Protein AF-A0A1R3UXL2-F1 (afdb_monomer_lite)

Radius of gyration: 18.78 Å; chains: 1; bounding box: 50×32×45 Å

Secondary structure (DSSP, 8-state):
-HHHHHHH-TTSHHHHHHHHHHHHHHHHS---HHHHHHHHHHHHHHHHHHHHHHHHHHIIIIIIS---HHHHHHHHTT-TT-THHHHHHHHT-STTHHHHHTTHHHHHHHHHHHHHHHHHHTS-HHHHHHHHHHHHHHHHHHT--

Foldseek 3Di:
DVVCCVPPNCPDVVNVVVVVVVVVVVVVDPDDVVVVVVVLVVLVVLLVLLVVLVVVLCCQQCVFLVHPPVLVCVLCPPQVLPCVSLVCLLPVPDSSNVSSVVCSVVNNVSSVSQVVSCVVVVHHSVVSVVVNVVVVVVVVVVPDD

pLDDT: mean 86.13, std 9.73, range [42.5, 95.31]

Sequence (145 aa):
MEAAINQYGRYDDRTKASIEELSETFKQFRLVPKQFDRLVNEMRQTMDKVRTQERLVMRLCVDQAKMPKKTFVQLFAGNESSDAWIDEALSSGKPYAERVARYEEDLRRCVQKLKIIEEETGLSVERIKDISRRMSIGEAKSHRP

Structure (mmCIF, N/CA/C/O backbone):
data_AF-A0A1R3UXL2-F1
#
_entry.id   AF-A0A1R3UXL2-F1
#
loop_
_atom_site.group_PDB
_atom_site.id
_atom_site.type_symbol
_atom_site.label_atom_id
_atom_site.label_alt_id
_atom_site.label_comp_id
_atom_site.label_asym_id
_atom_site.label_entity_id
_atom_site.label_seq_id
_atom_site.pdbx_PDB_ins_code
_atom_site.Cartn_x
_atom_site.Cartn_y
_atom_site.Cartn_z
_atom_site.occupancy
_atom_site.B_iso_or_equiv
_atom_site.auth_seq_id
_atom_site.auth_comp_id
_atom_site.auth_asym_id
_atom_site.auth_atom_id
_atom_site.pdbx_PDB_model_num
ATOM 1 N N . MET A 1 1 ? 6.184 -13.669 -22.053 1.00 57.12 1 MET A N 1
ATOM 2 C CA . MET A 1 1 ? 5.890 -13.191 -20.682 1.00 57.12 1 MET A CA 1
ATOM 3 C C . MET A 1 1 ? 4.390 -13.178 -20.398 1.00 57.12 1 MET A C 1
ATOM 5 O O . MET A 1 1 ? 3.964 -13.913 -19.522 1.00 57.12 1 MET A O 1
ATOM 9 N N . GLU A 1 2 ? 3.584 -12.419 -21.145 1.00 61.69 2 GLU A N 1
ATOM 10 C CA . GLU A 1 2 ? 2.136 -12.270 -20.894 1.00 61.69 2 GLU A CA 1
ATOM 11 C C . GLU A 1 2 ? 1.352 -13.593 -21.010 1.00 61.69 2 GLU A C 1
ATOM 13 O O . GLU A 1 2 ? 0.588 -13.945 -20.116 1.00 61.69 2 GLU A O 1
ATOM 18 N N . ALA A 1 3 ? 1.651 -14.407 -22.030 1.00 68.19 3 ALA A N 1
ATOM 19 C CA . ALA A 1 3 ? 1.069 -15.743 -22.185 1.00 68.19 3 ALA A CA 1
ATOM 20 C C . ALA A 1 3 ? 1.404 -16.692 -21.014 1.00 68.19 3 ALA A C 1
ATOM 22 O O . ALA A 1 3 ? 0.540 -17.431 -20.560 1.00 68.19 3 ALA A O 1
ATOM 23 N N . ALA A 1 4 ? 2.629 -16.636 -20.477 1.00 64.69 4 ALA A N 1
ATOM 24 C CA . ALA A 1 4 ? 3.041 -17.467 -19.341 1.00 64.69 4 ALA A CA 1
ATOM 25 C C . ALA A 1 4 ? 2.380 -17.018 -18.026 1.00 64.69 4 ALA A C 1
ATOM 27 O O . ALA A 1 4 ? 1.958 -17.857 -17.235 1.00 64.69 4 ALA A O 1
ATOM 28 N N . ILE A 1 5 ? 2.215 -15.703 -17.825 1.00 72.06 5 ILE A N 1
ATOM 29 C CA . ILE A 1 5 ? 1.492 -15.142 -16.674 1.00 72.06 5 ILE A CA 1
ATOM 30 C C . ILE A 1 5 ? 0.024 -15.580 -16.695 1.00 72.06 5 ILE A C 1
ATOM 32 O O . ILE A 1 5 ? -0.485 -16.013 -15.664 1.00 72.06 5 ILE A O 1
ATOM 36 N N . ASN A 1 6 ? -0.626 -15.526 -17.859 1.00 70.62 6 ASN A N 1
ATOM 37 C CA . ASN A 1 6 ? -2.027 -15.923 -18.003 1.00 70.62 6 ASN A CA 1
ATOM 38 C C . ASN A 1 6 ? -2.233 -17.443 -17.886 1.00 70.62 6 ASN A C 1
ATOM 40 O O . ASN A 1 6 ? -3.298 -17.877 -17.460 1.00 70.62 6 ASN A O 1
ATOM 44 N N . GLN A 1 7 ? -1.235 -18.252 -18.257 1.00 67.94 7 GLN A N 1
ATOM 45 C CA . GLN A 1 7 ? -1.368 -19.711 -18.323 1.00 67.94 7 GLN A CA 1
ATOM 46 C C . GLN A 1 7 ? -0.914 -20.437 -17.048 1.00 67.94 7 GLN A C 1
ATOM 48 O O . GLN A 1 7 ? -1.499 -21.456 -16.691 1.00 67.94 7 GLN A O 1
ATOM 53 N N . TYR A 1 8 ? 0.111 -19.931 -16.356 1.00 66.94 8 TYR A N 1
ATOM 54 C CA . TYR A 1 8 ? 0.712 -20.599 -15.191 1.00 66.94 8 TYR A CA 1
ATOM 55 C C . TYR A 1 8 ? 0.671 -19.747 -13.918 1.00 66.94 8 TYR A C 1
ATOM 57 O O . TYR A 1 8 ? 1.014 -20.219 -12.839 1.00 66.94 8 TYR A O 1
ATOM 65 N N . GLY A 1 9 ? 0.237 -18.491 -14.022 1.00 66.19 9 GLY A N 1
ATOM 66 C CA . GLY A 1 9 ? 0.350 -17.519 -12.945 1.00 66.19 9 GLY A CA 1
ATOM 67 C C . GLY A 1 9 ? 1.748 -16.901 -12.875 1.00 66.19 9 GLY A C 1
ATOM 68 O O . GLY A 1 9 ? 2.756 -17.462 -13.314 1.00 66.19 9 GLY A O 1
ATOM 69 N N . ARG A 1 10 ? 1.824 -15.695 -12.305 1.00 68.69 10 ARG A N 1
ATOM 70 C CA . ARG A 1 10 ? 3.060 -14.891 -12.260 1.00 68.69 10 ARG A CA 1
ATOM 71 C C . ARG A 1 10 ? 4.173 -15.504 -11.399 1.00 68.69 10 ARG A C 1
ATOM 73 O O . ARG A 1 10 ? 5.334 -15.135 -11.558 1.00 68.69 10 ARG A O 1
ATOM 80 N N . TYR A 1 11 ? 3.818 -16.421 -10.499 1.00 66.50 11 TYR A N 1
ATOM 81 C CA . TYR A 1 11 ? 4.708 -16.977 -9.475 1.00 66.50 11 TYR A CA 1
ATOM 82 C C . TYR A 1 11 ? 5.165 -18.419 -9.746 1.00 66.50 11 TYR A C 1
ATOM 84 O O . TYR A 1 11 ? 5.962 -18.943 -8.968 1.00 66.50 11 TYR A O 1
ATOM 92 N N . ASP A 1 12 ? 4.709 -19.036 -10.840 1.00 81.75 12 ASP A N 1
ATOM 93 C CA . ASP A 1 12 ? 5.192 -20.342 -11.300 1.00 81.75 12 ASP A CA 1
ATOM 94 C C . ASP A 1 12 ? 6.639 -20.234 -11.805 1.00 81.75 12 ASP A C 1
ATOM 96 O O . ASP A 1 12 ? 7.044 -19.220 -12.387 1.00 81.75 12 ASP A O 1
ATOM 100 N N . ASP A 1 13 ? 7.436 -21.275 -11.575 1.00 77.69 13 ASP A N 1
ATOM 101 C CA . ASP A 1 13 ? 8.859 -21.284 -11.918 1.00 77.69 13 ASP A CA 1
ATOM 102 C C . ASP A 1 13 ? 9.102 -21.119 -13.427 1.00 77.69 13 ASP A C 1
ATOM 104 O O . ASP A 1 13 ? 10.090 -20.501 -13.829 1.00 77.69 13 ASP A O 1
ATOM 108 N N . ARG A 1 14 ? 8.155 -21.544 -14.275 1.00 77.12 14 ARG A N 1
ATOM 109 C CA . ARG A 1 14 ? 8.199 -21.322 -15.733 1.00 77.12 14 ARG A CA 1
ATOM 110 C C . ARG A 1 14 ? 8.050 -19.845 -16.094 1.00 77.12 14 ARG A C 1
ATOM 112 O O . ARG A 1 14 ? 8.725 -19.343 -16.998 1.00 77.12 14 ARG A O 1
ATOM 119 N N . THR A 1 15 ? 7.200 -19.124 -15.364 1.00 78.00 15 THR A N 1
ATOM 120 C CA . THR A 1 15 ? 7.028 -17.679 -15.540 1.00 78.00 15 THR A CA 1
ATOM 121 C C . THR A 1 15 ? 8.243 -16.920 -15.013 1.00 78.00 15 THR A C 1
ATOM 123 O O . THR A 1 15 ? 8.683 -15.969 -15.659 1.00 78.00 15 THR A O 1
ATOM 126 N N . LYS A 1 16 ? 8.850 -17.364 -13.902 1.00 78.31 16 LYS A N 1
ATOM 127 C CA . LYS A 1 16 ? 10.103 -16.782 -13.388 1.00 78.31 16 LYS A CA 1
ATOM 128 C C . LYS A 1 16 ? 11.252 -16.925 -14.381 1.00 78.31 16 LYS A C 1
ATOM 130 O O . LYS A 1 16 ? 11.904 -15.925 -14.658 1.00 78.31 16 LYS A O 1
ATOM 135 N N . ALA A 1 17 ? 11.443 -18.110 -14.965 1.00 79.75 17 ALA A N 1
ATOM 136 C CA . ALA A 1 17 ? 12.474 -18.336 -15.979 1.00 79.75 17 ALA A CA 1
ATOM 137 C C . ALA A 1 17 ? 12.302 -17.393 -17.184 1.00 79.75 17 ALA A C 1
ATOM 139 O O . ALA A 1 17 ? 13.256 -16.756 -17.619 1.00 79.75 17 ALA A O 1
ATOM 140 N N . SER A 1 18 ? 11.059 -17.211 -17.647 1.00 77.31 18 SER A N 1
ATOM 141 C CA . SER A 1 18 ? 10.745 -16.269 -18.732 1.00 77.31 18 SER A CA 1
ATOM 142 C C . SER A 1 18 ? 11.019 -14.803 -18.354 1.00 77.31 18 SER A C 1
ATOM 144 O O . SER A 1 18 ? 11.420 -14.001 -19.195 1.00 77.31 18 SER A O 1
ATOM 146 N N . ILE A 1 19 ? 10.768 -14.420 -17.096 1.00 80.75 19 ILE A N 1
ATOM 147 C CA . ILE A 1 19 ? 11.066 -13.073 -16.580 1.00 80.75 19 ILE A CA 1
ATOM 148 C C . ILE A 1 19 ? 12.579 -12.856 -16.481 1.00 80.75 19 ILE A C 1
ATOM 150 O O . ILE A 1 19 ? 13.061 -11.757 -16.758 1.00 80.75 19 ILE A O 1
ATOM 154 N N . GLU A 1 20 ? 13.328 -13.880 -16.083 1.00 82.31 20 GLU A N 1
ATOM 155 C CA . GLU A 1 20 ? 14.782 -13.823 -15.962 1.00 82.31 20 GLU A CA 1
ATOM 156 C C . GLU A 1 20 ? 15.450 -13.701 -17.334 1.00 82.31 20 GLU A C 1
ATOM 158 O O . GLU A 1 20 ? 16.267 -12.806 -17.527 1.00 82.31 20 GLU A O 1
ATOM 163 N N . GLU A 1 21 ? 15.010 -14.479 -18.324 1.00 85.19 21 GLU A N 1
ATOM 164 C CA . GLU A 1 21 ? 15.473 -14.365 -19.713 1.00 85.19 21 GLU A CA 1
ATOM 165 C C . GLU A 1 21 ? 15.213 -12.966 -20.301 1.00 85.19 21 GLU A C 1
ATOM 167 O O . GLU A 1 21 ? 16.099 -12.346 -20.904 1.00 85.19 21 GLU A O 1
ATOM 172 N N . LEU A 1 22 ? 14.016 -12.417 -20.062 1.00 83.75 22 LEU A N 1
ATOM 173 C CA . LEU A 1 22 ? 13.696 -11.044 -20.447 1.00 83.75 22 LEU A CA 1
ATOM 174 C C . LEU A 1 22 ? 14.606 -10.037 -19.734 1.00 83.75 22 LEU A C 1
ATOM 176 O O . LEU A 1 22 ? 15.065 -9.079 -20.352 1.00 83.75 22 LEU A O 1
ATOM 180 N N . SER A 1 23 ? 14.877 -10.249 -18.445 1.00 83.31 23 SER A N 1
ATOM 181 C CA . SER A 1 23 ? 15.741 -9.374 -17.649 1.00 83.31 23 SER A CA 1
ATOM 182 C C . SER A 1 23 ? 17.186 -9.397 -18.149 1.00 83.31 23 SER A C 1
ATOM 184 O O . SER A 1 23 ? 17.813 -8.342 -18.220 1.00 83.31 23 SER A O 1
ATOM 186 N N . GLU A 1 24 ? 17.716 -10.561 -18.527 1.00 83.69 24 GLU A N 1
ATOM 187 C CA . GLU A 1 24 ? 19.055 -10.690 -19.115 1.00 83.69 24 GLU A CA 1
ATOM 188 C C . GLU A 1 24 ? 19.147 -9.983 -20.465 1.00 83.69 24 GLU A C 1
ATOM 190 O O . GLU A 1 24 ? 20.076 -9.211 -20.698 1.00 83.69 24 GLU A O 1
ATOM 195 N N . THR A 1 25 ? 18.137 -10.150 -21.317 1.00 83.50 25 THR A N 1
ATOM 196 C CA . THR A 1 25 ? 18.058 -9.420 -22.589 1.00 83.50 25 THR A CA 1
ATOM 197 C C . THR A 1 25 ? 17.964 -7.910 -22.347 1.00 83.50 25 THR A C 1
ATOM 199 O O . THR A 1 25 ? 18.649 -7.125 -23.000 1.00 83.50 25 THR A O 1
ATOM 202 N N . PHE A 1 26 ? 17.175 -7.482 -21.355 1.00 81.50 26 PHE A N 1
ATOM 203 C CA . PHE A 1 26 ? 17.014 -6.069 -21.014 1.00 81.50 26 PHE A CA 1
ATOM 204 C C . PHE A 1 26 ? 18.333 -5.415 -20.563 1.00 81.50 26 PHE A C 1
ATOM 206 O O . PHE A 1 26 ? 18.630 -4.284 -20.945 1.00 81.50 26 PHE A O 1
ATOM 213 N N . LYS A 1 27 ? 19.166 -6.136 -19.800 1.00 81.56 27 LYS A N 1
ATOM 214 C CA . LYS A 1 27 ? 20.484 -5.655 -19.340 1.00 81.56 27 LYS A CA 1
ATOM 215 C C . LYS A 1 27 ? 21.478 -5.414 -20.480 1.00 81.56 27 LYS A C 1
ATOM 217 O O . LYS A 1 27 ? 22.410 -4.632 -20.303 1.00 81.56 27 LYS A O 1
ATOM 222 N N . GLN A 1 28 ? 21.304 -6.066 -21.631 1.00 83.06 28 GLN A N 1
ATOM 223 C CA . GLN A 1 28 ? 22.181 -5.874 -22.793 1.00 83.06 28 GLN A CA 1
ATOM 224 C C . GLN A 1 28 ? 21.953 -4.515 -23.471 1.00 83.06 28 GLN A C 1
ATOM 226 O O . GLN A 1 28 ? 22.849 -4.004 -24.149 1.00 83.06 28 GLN A O 1
ATOM 231 N N . PHE A 1 29 ? 20.790 -3.886 -23.267 1.00 81.44 29 PHE A N 1
ATOM 232 C CA . PHE A 1 29 ? 20.532 -2.551 -23.790 1.00 81.44 29 PHE A CA 1
ATOM 233 C C . PHE A 1 29 ? 21.315 -1.499 -23.000 1.00 81.44 29 PHE A C 1
ATOM 235 O O . PHE A 1 29 ? 21.068 -1.245 -21.821 1.00 81.44 29 PHE A O 1
ATOM 242 N N . ARG A 1 30 ? 22.228 -0.804 -23.685 1.00 79.38 30 ARG A N 1
ATOM 243 C CA . ARG A 1 30 ? 22.875 0.402 -23.151 1.00 79.38 30 ARG A CA 1
ATOM 244 C C . ARG A 1 30 ? 21.907 1.579 -23.243 1.00 79.38 30 ARG A C 1
ATOM 246 O O . ARG A 1 30 ? 21.901 2.321 -24.222 1.00 79.38 30 ARG A O 1
ATOM 253 N N . LEU A 1 31 ? 21.073 1.724 -22.219 1.00 77.88 31 LEU A N 1
ATOM 254 C CA . LEU A 1 31 ? 20.147 2.846 -22.090 1.00 77.88 31 LEU A CA 1
ATOM 255 C C . LEU A 1 31 ? 20.912 4.170 -21.963 1.00 77.88 31 LEU A C 1
ATOM 257 O O . LEU A 1 31 ? 21.941 4.260 -21.292 1.00 77.88 31 LEU A O 1
ATOM 261 N N . VAL A 1 32 ? 20.384 5.219 -22.595 1.00 86.31 32 VAL A N 1
ATOM 262 C CA . VAL A 1 32 ? 20.886 6.585 -22.407 1.00 86.31 32 VAL A CA 1
ATOM 263 C C . VAL A 1 32 ? 20.644 6.985 -20.946 1.00 86.31 32 VAL A C 1
ATOM 265 O O . VAL A 1 32 ? 19.514 6.815 -20.483 1.00 86.31 32 VAL A O 1
ATOM 268 N N . PRO A 1 33 ? 21.627 7.572 -20.233 1.00 83.00 33 PRO A N 1
ATOM 269 C CA . PRO A 1 33 ? 21.497 7.895 -18.808 1.00 83.00 33 PRO A CA 1
ATOM 270 C C . PRO A 1 33 ? 20.196 8.629 -18.449 1.00 83.00 33 PRO A C 1
ATOM 272 O O . PRO A 1 33 ? 19.479 8.211 -17.551 1.00 83.00 33 PRO A O 1
ATOM 275 N N . LYS A 1 34 ? 19.791 9.623 -19.252 1.00 85.69 34 LYS A N 1
ATOM 276 C CA . LYS A 1 34 ? 18.535 10.369 -19.041 1.00 85.69 34 LYS A CA 1
ATOM 277 C C . LYS A 1 34 ? 17.267 9.504 -19.090 1.00 85.69 34 LYS A C 1
ATOM 279 O O . LYS A 1 34 ? 16.298 9.810 -18.404 1.00 85.69 34 LYS A O 1
ATOM 284 N N . GLN A 1 35 ? 17.244 8.463 -19.925 1.00 84.50 35 GLN A N 1
ATOM 285 C CA . GLN A 1 35 ? 16.107 7.536 -20.003 1.00 84.50 35 GLN A CA 1
ATOM 286 C C . GLN A 1 35 ? 16.090 6.603 -18.791 1.00 84.50 35 GLN A C 1
ATOM 288 O O . GLN A 1 35 ? 15.030 6.336 -18.235 1.00 84.50 35 GLN A O 1
ATOM 293 N N . PHE A 1 36 ? 17.267 6.163 -18.342 1.00 82.12 36 PHE A N 1
ATOM 294 C CA . PHE A 1 36 ? 17.400 5.374 -17.121 1.00 82.12 36 PHE A CA 1
ATOM 295 C C . PHE A 1 36 ? 16.931 6.160 -15.887 1.00 82.12 36 PHE A C 1
ATOM 297 O O . PHE A 1 36 ? 16.098 5.668 -15.128 1.00 82.12 36 PHE A O 1
ATOM 304 N N . ASP A 1 37 ? 17.374 7.412 -15.743 1.00 84.81 37 ASP A N 1
ATOM 305 C CA . ASP A 1 37 ? 16.962 8.293 -14.643 1.00 84.81 37 ASP A CA 1
ATOM 306 C C . ASP A 1 37 ? 15.446 8.517 -14.629 1.00 84.81 37 ASP A C 1
ATOM 308 O O . ASP A 1 37 ? 14.819 8.544 -13.569 1.00 84.81 37 ASP A O 1
ATOM 312 N N . ARG A 1 38 ? 14.828 8.645 -15.811 1.00 88.75 38 ARG A N 1
ATOM 313 C CA . ARG A 1 38 ? 13.373 8.760 -15.932 1.00 88.75 38 ARG A CA 1
ATOM 314 C C . ARG A 1 38 ? 12.663 7.520 -15.384 1.00 88.75 38 ARG A C 1
ATOM 316 O O . ARG A 1 38 ? 11.760 7.675 -14.567 1.00 88.75 38 ARG A O 1
ATOM 323 N N . LEU A 1 39 ? 13.091 6.321 -15.781 1.00 85.19 39 LEU A N 1
ATOM 324 C CA . LEU A 1 39 ? 12.505 5.062 -15.304 1.00 85.19 39 LEU A CA 1
ATOM 325 C C . LEU A 1 39 ? 12.632 4.926 -13.780 1.00 85.19 39 LEU A C 1
ATOM 327 O O . LEU A 1 39 ? 11.663 4.607 -13.092 1.00 85.19 39 LEU A O 1
ATOM 331 N N . VAL A 1 40 ? 13.810 5.237 -13.233 1.00 85.50 40 VAL A N 1
ATOM 332 C CA . VAL A 1 40 ? 14.053 5.220 -11.782 1.00 85.50 40 VAL A CA 1
ATOM 333 C C . VAL A 1 40 ? 13.140 6.211 -11.053 1.00 85.50 40 VAL A C 1
ATOM 335 O O . VAL A 1 40 ? 12.561 5.880 -10.014 1.00 85.50 40 VAL A O 1
ATOM 338 N N . ASN A 1 41 ? 12.967 7.418 -11.594 1.00 89.25 41 ASN A N 1
ATOM 339 C CA . ASN A 1 41 ? 12.088 8.428 -11.008 1.00 89.25 41 ASN A CA 1
ATOM 340 C C . ASN A 1 41 ? 10.612 8.008 -11.030 1.00 89.25 41 ASN A C 1
ATOM 342 O O . ASN A 1 41 ? 9.920 8.197 -10.030 1.00 89.25 41 ASN A O 1
ATOM 346 N N . GLU A 1 42 ? 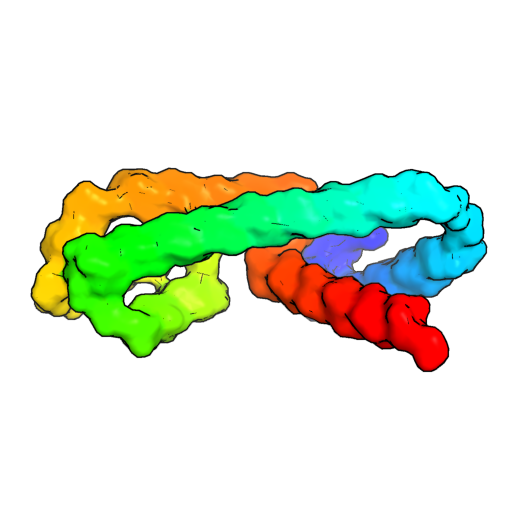10.135 7.390 -12.111 1.00 88.94 42 GLU A N 1
ATOM 347 C CA . GLU A 1 42 ? 8.769 6.850 -12.194 1.00 88.94 42 GLU A CA 1
ATOM 348 C C . GLU A 1 42 ? 8.532 5.756 -11.130 1.00 88.94 42 GLU A C 1
ATOM 350 O O . GLU A 1 42 ? 7.506 5.753 -10.435 1.00 88.94 42 GLU A O 1
ATOM 355 N N . MET A 1 43 ? 9.520 4.883 -10.898 1.00 86.75 43 MET A N 1
ATOM 356 C CA . MET A 1 43 ? 9.459 3.879 -9.825 1.00 86.75 43 MET A CA 1
ATOM 357 C C . MET A 1 43 ? 9.429 4.511 -8.426 1.00 86.75 43 MET A C 1
ATOM 359 O O . MET A 1 43 ? 8.673 4.062 -7.559 1.00 86.75 43 MET A O 1
ATOM 363 N N . ARG A 1 44 ? 10.217 5.570 -8.190 1.00 89.12 44 ARG A N 1
ATOM 364 C CA . ARG A 1 44 ? 10.209 6.319 -6.918 1.00 89.12 44 ARG A CA 1
ATOM 365 C C . ARG A 1 44 ? 8.858 6.967 -6.654 1.00 89.12 44 ARG A C 1
ATOM 367 O O . ARG A 1 44 ? 8.304 6.785 -5.574 1.00 89.12 44 ARG A O 1
ATOM 374 N N . GLN A 1 45 ? 8.294 7.639 -7.653 1.00 92.19 45 GLN A N 1
ATOM 375 C CA . GLN A 1 45 ? 6.981 8.273 -7.543 1.00 92.19 45 GLN A CA 1
ATOM 376 C C . GLN A 1 45 ? 5.885 7.253 -7.217 1.00 92.19 45 GLN A C 1
ATOM 378 O O . GLN A 1 45 ? 5.050 7.497 -6.347 1.00 92.19 45 GLN A O 1
ATOM 383 N N . THR A 1 46 ? 5.910 6.086 -7.865 1.00 91.25 46 THR A N 1
ATOM 384 C CA . THR A 1 46 ? 4.962 4.994 -7.589 1.00 91.25 46 THR A CA 1
ATOM 385 C C . THR A 1 46 ? 5.058 4.525 -6.136 1.00 91.25 46 THR A C 1
ATOM 387 O O . THR A 1 46 ? 4.052 4.387 -5.442 1.00 91.25 46 THR A O 1
ATOM 390 N N . MET A 1 47 ? 6.276 4.370 -5.626 1.00 92.31 47 MET A N 1
ATOM 391 C CA . MET A 1 47 ? 6.518 4.008 -4.230 1.00 92.31 47 MET A CA 1
ATOM 392 C C . MET A 1 47 ? 6.102 5.073 -3.224 1.00 92.31 47 MET A C 1
ATOM 394 O O . MET A 1 47 ? 5.631 4.741 -2.134 1.00 92.31 47 MET A O 1
ATOM 398 N N . ASP A 1 48 ? 6.249 6.346 -3.569 1.00 93.06 48 ASP A N 1
ATOM 399 C CA . ASP A 1 48 ? 5.793 7.440 -2.720 1.00 93.06 48 ASP A CA 1
ATOM 400 C C . ASP A 1 48 ? 4.260 7.497 -2.655 1.00 93.06 48 ASP A C 1
ATOM 402 O O . ASP A 1 48 ? 3.705 7.745 -1.577 1.00 93.06 48 ASP A O 1
ATOM 406 N N . LYS A 1 49 ? 3.556 7.168 -3.751 1.00 92.81 49 LYS A N 1
ATOM 407 C CA . LYS A 1 49 ? 2.093 6.985 -3.737 1.00 92.81 49 LYS A CA 1
ATOM 408 C C . LYS A 1 49 ? 1.68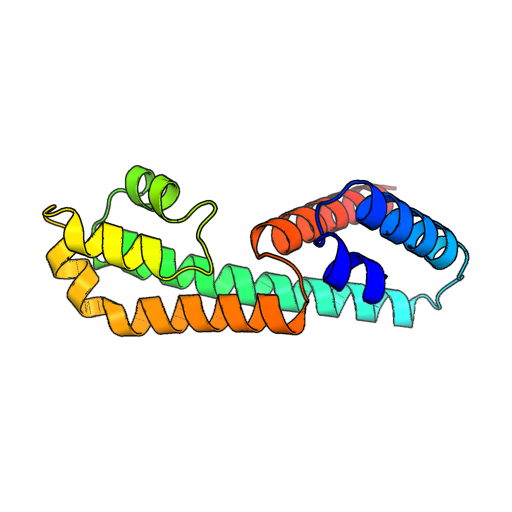5 5.872 -2.765 1.00 92.81 49 LYS A C 1
ATOM 410 O O . LYS A 1 49 ? 0.830 6.116 -1.912 1.00 92.81 49 LYS A O 1
ATOM 415 N N . VAL A 1 50 ? 2.336 4.705 -2.841 1.00 93.06 50 VAL A N 1
ATOM 416 C CA . VAL A 1 50 ? 2.107 3.567 -1.926 1.00 93.06 50 VAL A CA 1
ATOM 417 C C . VAL A 1 50 ? 2.327 3.988 -0.472 1.00 93.06 50 VAL A C 1
ATOM 419 O O . VAL A 1 50 ? 1.417 3.881 0.348 1.00 93.06 50 VAL A O 1
ATOM 422 N N . ARG A 1 51 ? 3.493 4.567 -0.152 1.00 93.00 51 ARG A N 1
ATOM 423 C CA . ARG A 1 51 ? 3.822 5.019 1.214 1.00 93.00 51 ARG A CA 1
ATOM 424 C C . ARG A 1 51 ? 2.837 6.048 1.751 1.00 93.00 51 ARG A C 1
ATOM 426 O O . ARG A 1 51 ? 2.578 6.081 2.953 1.00 93.00 51 ARG A O 1
ATOM 433 N N . THR A 1 52 ? 2.319 6.916 0.886 1.00 95.00 52 THR A N 1
ATOM 434 C CA . THR A 1 52 ? 1.324 7.917 1.276 1.00 95.00 52 THR A CA 1
ATOM 435 C C . THR A 1 52 ? 0.024 7.246 1.714 1.00 95.00 52 THR A C 1
ATOM 437 O O . THR A 1 52 ? -0.502 7.610 2.767 1.00 95.00 52 THR A O 1
ATOM 440 N N . GLN A 1 53 ? -0.454 6.238 0.974 1.00 94.31 53 GLN A N 1
ATOM 441 C CA . GLN A 1 53 ? -1.649 5.483 1.370 1.00 94.31 53 GLN A CA 1
ATOM 442 C C . GLN A 1 53 ? -1.401 4.667 2.645 1.00 94.31 53 GLN A C 1
ATOM 444 O O . GLN A 1 53 ? -2.191 4.763 3.578 1.00 94.31 53 GLN A O 1
ATOM 449 N N . GLU A 1 54 ? -0.273 3.955 2.755 1.00 92.75 54 GLU A N 1
ATOM 450 C CA . GLU A 1 54 ? 0.068 3.178 3.961 1.00 92.75 54 GLU A CA 1
ATOM 451 C C . GLU A 1 54 ? 0.113 4.053 5.224 1.00 92.75 54 GLU A C 1
ATOM 453 O O . GLU A 1 54 ? -0.405 3.681 6.277 1.00 92.75 54 GLU A O 1
ATOM 458 N N . ARG A 1 55 ? 0.709 5.250 5.134 1.00 94.31 55 ARG A N 1
ATOM 459 C CA . ARG A 1 55 ? 0.765 6.201 6.256 1.00 94.31 55 ARG A CA 1
ATOM 460 C C . ARG A 1 55 ? -0.612 6.725 6.635 1.00 94.31 55 ARG A C 1
ATOM 462 O O . ARG A 1 55 ? -0.868 6.922 7.822 1.00 94.31 55 ARG A O 1
ATOM 469 N N . LEU A 1 56 ? -1.471 6.979 5.649 1.00 95.31 56 LEU A N 1
ATOM 470 C CA . LEU A 1 56 ? -2.835 7.440 5.888 1.00 95.31 56 LEU A CA 1
ATOM 471 C C . LEU A 1 56 ? -3.653 6.352 6.590 1.00 95.31 56 LEU A C 1
ATOM 473 O O . LEU A 1 56 ? -4.235 6.624 7.638 1.00 95.31 56 LEU A O 1
ATOM 477 N N . VAL A 1 57 ? -3.594 5.117 6.088 1.00 94.75 57 VAL A N 1
ATOM 478 C CA . VAL A 1 57 ? -4.224 3.944 6.709 1.00 94.75 57 VAL A CA 1
ATOM 479 C C . VAL A 1 57 ? -3.723 3.748 8.141 1.00 94.75 57 VAL A C 1
ATOM 481 O O . VAL A 1 57 ? -4.523 3.631 9.069 1.00 94.75 57 VAL A O 1
ATOM 484 N N . MET A 1 58 ? -2.404 3.801 8.358 1.00 94.19 58 MET A N 1
ATOM 485 C CA . MET A 1 58 ? -1.822 3.670 9.695 1.00 94.19 58 MET A CA 1
ATOM 486 C C . MET A 1 58 ? -2.317 4.771 10.643 1.00 94.19 58 MET A C 1
ATOM 488 O O . MET A 1 58 ? -2.657 4.472 11.784 1.00 94.19 58 MET A O 1
ATOM 492 N N . ARG A 1 59 ? -2.397 6.028 10.190 1.00 95.25 59 ARG A N 1
ATOM 493 C CA . ARG A 1 59 ? -2.907 7.145 11.002 1.00 95.25 59 ARG A CA 1
ATOM 494 C C . ARG A 1 59 ? -4.376 6.939 11.381 1.00 95.25 59 ARG A C 1
ATOM 496 O O . ARG A 1 59 ? -4.745 7.147 12.534 1.00 95.25 59 ARG A O 1
ATOM 503 N N . LEU A 1 60 ? -5.214 6.521 10.434 1.00 94.56 60 LEU A N 1
ATOM 504 C CA . LEU A 1 60 ? -6.639 6.281 10.679 1.00 94.56 60 LEU A CA 1
ATOM 505 C C . LEU A 1 60 ? -6.848 5.131 11.678 1.00 94.56 60 LEU A C 1
ATOM 507 O O . LEU A 1 60 ? -7.572 5.287 12.659 1.00 94.56 60 LEU A O 1
ATOM 511 N N . CYS A 1 61 ? -6.149 4.010 11.504 1.00 94.12 61 CYS A N 1
ATOM 512 C CA . CYS A 1 61 ? -6.291 2.854 12.390 1.00 94.12 61 CYS A CA 1
ATOM 513 C C . CYS A 1 61 ? -5.632 3.069 13.764 1.00 94.12 61 CYS A C 1
ATOM 515 O O . CYS A 1 61 ? -6.253 2.848 14.805 1.00 94.12 61 CYS A O 1
ATOM 517 N N . VAL A 1 62 ? -4.367 3.490 13.794 1.00 94.62 62 VAL A N 1
ATOM 518 C CA . VAL A 1 62 ? -3.568 3.543 15.029 1.00 94.62 62 VAL A CA 1
ATOM 519 C C . VAL A 1 62 ? -3.825 4.830 15.805 1.00 94.62 62 VAL A C 1
ATOM 521 O O . VAL A 1 62 ? -4.101 4.776 17.005 1.00 94.62 62 VAL A O 1
ATOM 524 N N . ASP A 1 63 ? -3.785 5.987 15.142 1.00 93.62 63 ASP A N 1
ATOM 525 C CA . ASP A 1 63 ? -3.862 7.272 15.843 1.00 93.62 63 ASP A CA 1
ATOM 526 C C . ASP A 1 63 ? -5.310 7.669 16.143 1.00 93.62 63 ASP A C 1
ATOM 528 O O . ASP A 1 63 ? -5.600 8.088 17.270 1.00 93.62 63 ASP A O 1
ATOM 532 N N . GLN A 1 64 ? -6.216 7.513 15.170 1.00 92.56 64 GLN A N 1
ATOM 533 C CA . GLN A 1 64 ? -7.620 7.921 15.307 1.00 92.56 64 GLN A CA 1
ATOM 534 C C . GLN A 1 64 ? -8.482 6.824 15.940 1.00 92.56 64 GLN A C 1
ATOM 536 O O . GLN A 1 64 ? -9.121 7.052 16.969 1.00 92.56 64 GLN A O 1
ATOM 541 N N . ALA A 1 65 ? -8.445 5.601 15.404 1.00 92.50 65 ALA A N 1
ATOM 542 C CA . ALA A 1 65 ? -9.225 4.493 15.951 1.00 92.50 65 ALA A CA 1
ATOM 543 C C . ALA A 1 65 ? -8.606 3.844 17.206 1.00 92.50 65 ALA A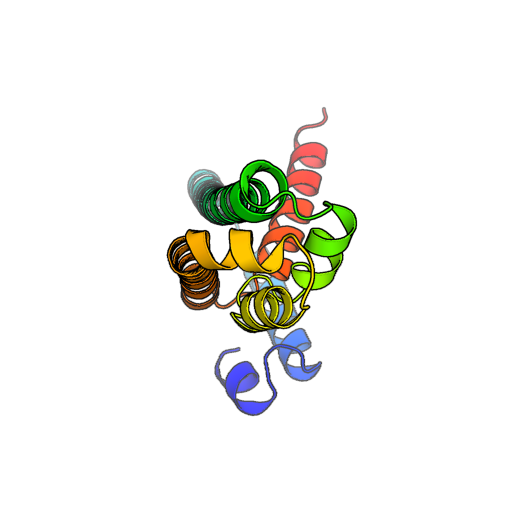 C 1
ATOM 545 O O . ALA A 1 65 ? -9.249 3.016 17.854 1.00 92.50 65 ALA A O 1
ATOM 546 N N . L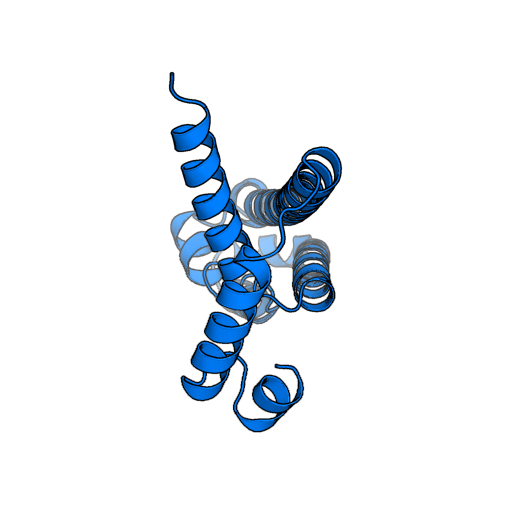YS A 1 66 ? -7.397 4.266 17.614 1.00 93.62 66 LYS A N 1
ATOM 547 C CA . LYS A 1 66 ? -6.645 3.731 18.769 1.00 93.62 66 LYS A CA 1
ATOM 548 C C . LYS A 1 66 ? -6.409 2.220 18.694 1.00 93.62 66 LYS A C 1
ATOM 550 O O . LYS A 1 66 ? -6.313 1.550 19.723 1.00 93.62 66 LYS A O 1
ATOM 555 N N . MET A 1 67 ? -6.302 1.673 17.486 1.00 94.06 67 MET A N 1
ATOM 556 C CA . MET A 1 67 ? -5.895 0.288 17.289 1.00 94.06 67 MET A CA 1
ATOM 557 C C . MET A 1 67 ? -4.421 0.125 17.700 1.00 94.06 67 MET A C 1
ATOM 559 O O . MET A 1 67 ? -3.572 0.902 17.259 1.00 94.06 67 MET A O 1
ATOM 563 N N . PRO A 1 68 ? -4.058 -0.888 18.506 1.00 94.50 68 PRO A N 1
ATOM 564 C CA . PRO A 1 68 ? -2.658 -1.155 18.807 1.00 94.50 68 PRO A CA 1
ATOM 565 C C . PRO A 1 68 ? -1.855 -1.421 17.529 1.00 94.50 68 PRO A C 1
ATOM 567 O O . PRO A 1 68 ? -2.230 -2.269 16.719 1.00 94.50 68 PRO A O 1
ATOM 570 N N . LYS A 1 69 ? -0.703 -0.754 17.377 1.00 93.44 69 LYS A N 1
ATOM 571 C CA . LYS A 1 69 ? 0.155 -0.873 16.182 1.00 93.44 69 LYS A CA 1
ATOM 572 C C . LYS A 1 69 ? 0.527 -2.322 15.847 1.00 93.44 69 LYS A C 1
ATOM 574 O O . LYS A 1 69 ? 0.594 -2.677 14.678 1.00 93.44 69 LYS A O 1
ATOM 579 N N . LYS A 1 70 ? 0.750 -3.164 16.863 1.00 93.75 70 LYS A N 1
ATOM 580 C CA . LYS A 1 70 ? 1.055 -4.591 16.672 1.00 93.75 70 LYS A CA 1
ATOM 581 C C . LYS A 1 70 ? -0.091 -5.324 15.966 1.00 93.75 70 LYS A C 1
ATOM 583 O O . LYS A 1 70 ? 0.164 -6.049 15.015 1.00 93.75 70 LYS A O 1
ATOM 588 N N . THR A 1 71 ? -1.328 -5.088 16.401 1.00 92.00 71 THR A N 1
ATOM 589 C CA . THR A 1 71 ? -2.535 -5.655 15.785 1.00 92.00 71 THR A CA 1
ATOM 590 C C . THR A 1 71 ? -2.715 -5.138 14.362 1.00 92.00 71 THR A C 1
ATOM 592 O O . THR A 1 71 ? -2.974 -5.923 13.461 1.00 92.00 71 THR A O 1
ATOM 595 N N . PHE A 1 72 ? -2.509 -3.835 14.148 1.00 93.19 72 PHE A N 1
ATOM 596 C CA . PHE A 1 72 ? -2.576 -3.240 12.814 1.00 93.19 72 PHE A CA 1
ATOM 597 C C . PHE A 1 72 ? -1.600 -3.913 11.840 1.00 93.19 72 PHE A C 1
ATOM 599 O O . PHE A 1 72 ? -2.009 -4.349 10.773 1.00 93.19 72 PHE A O 1
ATOM 606 N N . VAL A 1 73 ? -0.325 -4.052 12.221 1.00 91.94 73 VAL A N 1
ATOM 607 C CA . VAL A 1 73 ? 0.691 -4.688 11.364 1.00 91.94 73 VAL A CA 1
ATOM 608 C C . VAL A 1 73 ? 0.341 -6.147 11.059 1.00 91.94 73 VAL A C 1
ATOM 610 O O . VAL A 1 73 ? 0.587 -6.587 9.945 1.00 91.94 73 VAL A O 1
ATOM 613 N N . GLN A 1 74 ? -0.244 -6.881 12.010 1.00 91.94 74 GLN A N 1
ATOM 614 C CA . GLN A 1 74 ? -0.665 -8.272 11.798 1.00 91.94 74 GLN A CA 1
ATOM 615 C C . GLN A 1 74 ? -1.804 -8.410 10.783 1.00 91.94 74 GLN A C 1
ATOM 617 O O . GLN A 1 74 ? -1.791 -9.360 10.012 1.00 91.94 74 GLN A O 1
ATOM 622 N N . LEU A 1 75 ? -2.766 -7.484 10.787 1.00 90.19 75 LEU A N 1
ATOM 623 C CA . LEU A 1 75 ? -3.902 -7.497 9.860 1.00 90.19 75 LEU A CA 1
ATOM 624 C C . LEU A 1 75 ? -3.521 -6.957 8.475 1.00 90.19 75 LEU A C 1
ATOM 626 O O . LEU A 1 75 ? -3.952 -7.483 7.455 1.00 90.19 75 LEU A O 1
ATOM 630 N N . PHE A 1 76 ? -2.715 -5.893 8.448 1.00 90.25 76 PHE A N 1
ATOM 631 C CA . PHE A 1 76 ? -2.411 -5.144 7.231 1.00 90.25 76 PHE A CA 1
ATOM 632 C C . PHE A 1 76 ? -1.307 -5.787 6.380 1.00 90.25 76 PHE A C 1
ATOM 634 O O . PHE A 1 76 ? -1.383 -5.755 5.155 1.00 90.25 76 PHE A O 1
ATOM 641 N N . ALA A 1 77 ? -0.267 -6.359 6.999 1.00 87.62 77 ALA A N 1
ATOM 642 C CA . ALA A 1 77 ? 0.863 -6.914 6.254 1.00 87.62 77 ALA A CA 1
ATOM 643 C C . ALA A 1 77 ? 0.451 -8.162 5.455 1.00 87.62 77 ALA A C 1
ATOM 645 O O . ALA A 1 77 ? -0.043 -9.129 6.030 1.00 87.62 77 ALA A O 1
ATOM 646 N N . GLY A 1 78 ? 0.694 -8.151 4.141 1.00 83.88 78 GLY A N 1
ATOM 647 C CA . GLY A 1 78 ? 0.336 -9.242 3.227 1.00 83.88 78 GLY A CA 1
ATOM 648 C C . GLY A 1 78 ? -1.087 -9.162 2.665 1.00 83.88 78 GLY A C 1
ATOM 649 O O . GLY A 1 78 ? -1.423 -9.942 1.779 1.00 83.88 78 GLY A O 1
ATOM 650 N N . ASN A 1 79 ? -1.902 -8.216 3.140 1.00 86.44 79 ASN A N 1
ATOM 651 C CA . ASN A 1 79 ? -3.264 -7.967 2.667 1.00 86.44 79 ASN A CA 1
ATOM 652 C C . ASN A 1 79 ? -3.474 -6.490 2.288 1.00 86.44 79 ASN A C 1
ATOM 654 O O . ASN A 1 79 ? -4.606 -6.017 2.287 1.00 86.44 79 ASN A O 1
ATOM 658 N N . GLU A 1 80 ? -2.413 -5.738 1.974 1.00 87.12 80 GLU A N 1
ATOM 659 C CA . GLU A 1 80 ? -2.470 -4.272 1.859 1.00 87.12 80 GLU A CA 1
A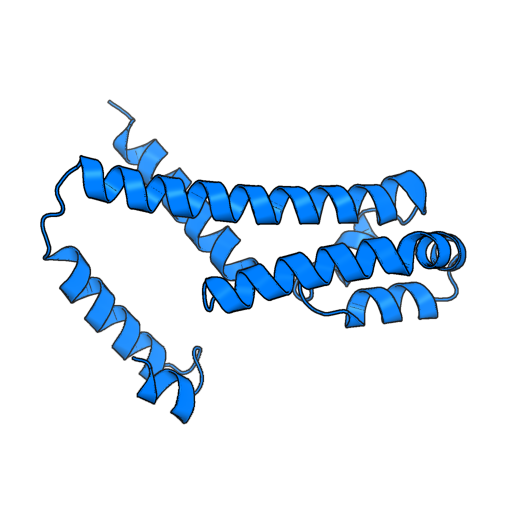TOM 660 C C . GLU A 1 80 ? -3.499 -3.751 0.835 1.00 87.12 80 GLU A C 1
ATOM 662 O O . GLU A 1 80 ? -4.050 -2.663 1.014 1.00 87.12 80 GLU A O 1
ATOM 667 N N . SER A 1 81 ? -3.757 -4.514 -0.229 1.00 86.62 81 SER A N 1
ATOM 668 C CA . SER A 1 81 ? -4.703 -4.192 -1.308 1.00 86.62 81 SER A CA 1
ATOM 669 C C . SER A 1 81 ? -6.049 -4.919 -1.209 1.00 86.62 81 SER A C 1
ATOM 671 O O . SER A 1 81 ? -6.910 -4.748 -2.075 1.00 86.62 81 SER A O 1
ATOM 673 N N . SER A 1 82 ? -6.248 -5.722 -0.162 1.00 90.44 82 SER A N 1
ATOM 674 C CA . SER A 1 82 ? -7.485 -6.461 0.079 1.00 90.44 82 SER A CA 1
ATOM 675 C C . SER A 1 82 ? -8.343 -5.749 1.113 1.00 90.44 82 SER A C 1
ATOM 677 O O . SER A 1 82 ? -7.854 -5.329 2.154 1.00 90.44 82 SER A O 1
ATOM 679 N N . ASP A 1 83 ? -9.647 -5.682 0.881 1.00 90.94 83 ASP A N 1
ATOM 680 C CA . ASP A 1 83 ? -10.594 -5.160 1.869 1.00 90.94 83 ASP A CA 1
ATOM 681 C C . ASP A 1 83 ? -10.789 -6.113 3.065 1.00 90.94 83 ASP A C 1
ATOM 683 O O . ASP A 1 83 ? -11.289 -5.702 4.111 1.00 90.94 83 ASP A O 1
ATOM 687 N N . ALA A 1 84 ? -10.345 -7.371 2.952 1.00 91.88 84 ALA A N 1
ATOM 688 C CA . ALA A 1 84 ? -10.589 -8.412 3.950 1.00 91.88 84 ALA A CA 1
ATOM 689 C C . ALA A 1 84 ? -10.060 -8.057 5.350 1.00 91.88 84 ALA A C 1
ATOM 691 O O . ALA A 1 84 ? -10.693 -8.387 6.351 1.00 91.88 84 ALA A O 1
ATOM 692 N N . TRP A 1 85 ? -8.925 -7.353 5.444 1.00 93.12 85 TRP A N 1
ATOM 693 C CA . TRP A 1 85 ? -8.377 -6.949 6.744 1.00 93.12 85 TRP A CA 1
ATOM 694 C C . TRP A 1 85 ? -9.216 -5.850 7.413 1.00 93.12 85 TRP A C 1
ATOM 696 O O . TRP A 1 85 ? -9.216 -5.744 8.642 1.00 93.12 85 TRP A O 1
ATOM 706 N N . ILE A 1 86 ? -9.933 -5.035 6.626 1.00 92.56 86 ILE A N 1
ATOM 707 C CA . ILE A 1 86 ? -10.873 -4.030 7.139 1.00 92.56 86 ILE A CA 1
ATOM 708 C C . ILE A 1 86 ? -12.074 -4.755 7.738 1.00 92.56 86 ILE A C 1
ATOM 710 O O . ILE A 1 86 ? -12.437 -4.485 8.883 1.00 92.56 86 ILE A O 1
ATOM 714 N N . ASP A 1 87 ? -12.633 -5.717 7.004 1.00 93.44 87 ASP A N 1
ATOM 715 C CA . ASP A 1 87 ? -13.762 -6.526 7.469 1.00 93.44 87 ASP A CA 1
ATOM 716 C C . ASP A 1 87 ? -13.405 -7.291 8.754 1.00 93.44 87 ASP A C 1
ATOM 718 O O . ASP A 1 87 ? -14.160 -7.252 9.726 1.00 93.44 87 ASP A O 1
ATOM 722 N N . GLU A 1 88 ? -12.210 -7.891 8.819 1.00 92.75 88 GLU A N 1
ATOM 723 C CA . GLU A 1 88 ? -11.701 -8.563 10.022 1.00 92.75 88 GLU A CA 1
ATOM 724 C C . GLU A 1 88 ? -11.514 -7.590 11.201 1.00 92.75 88 GLU A C 1
ATOM 726 O O . GLU A 1 88 ? -11.826 -7.906 12.356 1.00 92.75 88 GLU A O 1
ATOM 731 N N . ALA A 1 89 ? -11.033 -6.370 10.937 1.00 91.31 89 ALA A N 1
ATOM 732 C CA . ALA A 1 89 ? -10.896 -5.346 11.966 1.00 91.31 89 ALA A CA 1
ATOM 733 C C . ALA A 1 89 ? -12.261 -4.930 12.540 1.00 91.31 89 ALA A C 1
ATOM 735 O O . ALA A 1 89 ? -12.380 -4.773 13.763 1.00 91.31 89 ALA A O 1
ATOM 736 N N . LEU A 1 90 ? -13.279 -4.797 11.685 1.00 92.75 90 LEU A N 1
ATOM 737 C CA . LEU A 1 90 ? -14.654 -4.455 12.060 1.00 92.75 90 LEU A CA 1
ATOM 738 C C . LEU A 1 90 ? -15.345 -5.598 12.816 1.00 92.75 90 LEU A C 1
ATOM 740 O O . LEU A 1 90 ? -15.997 -5.356 13.832 1.00 92.75 90 LEU A O 1
ATOM 744 N N . SER A 1 91 ? -15.146 -6.848 12.393 1.00 93.19 91 SER A N 1
ATOM 745 C CA . SER A 1 91 ? -15.747 -8.026 13.032 1.00 93.19 91 SER A CA 1
ATOM 746 C C . SER A 1 91 ? -15.042 -8.460 14.321 1.00 93.19 91 SER A C 1
ATOM 748 O O . SER A 1 91 ? -15.522 -9.352 15.017 1.00 93.19 91 SER A O 1
ATOM 750 N N . SER A 1 92 ? -13.906 -7.847 14.672 1.00 90.50 92 SER A N 1
ATOM 751 C CA . SER A 1 92 ? -13.087 -8.263 15.820 1.00 90.50 92 SER A CA 1
ATOM 752 C C . SER A 1 92 ? -13.755 -8.093 17.193 1.00 90.50 92 SER A C 1
ATOM 754 O O . SER A 1 92 ? -13.239 -8.617 18.181 1.00 90.50 92 SER A O 1
ATOM 756 N N . GLY A 1 93 ? -14.849 -7.325 17.289 1.00 88.25 93 GLY A N 1
ATOM 757 C CA . GLY A 1 93 ? -15.559 -7.045 18.547 1.00 88.25 93 GLY A CA 1
ATOM 758 C C . GLY A 1 93 ? -14.743 -6.250 19.577 1.00 88.25 93 GLY A C 1
ATOM 759 O O . GLY A 1 93 ? -15.155 -6.105 20.727 1.00 88.25 93 GLY A O 1
ATOM 760 N N . LYS A 1 94 ? -13.564 -5.744 19.196 1.00 91.44 94 LYS A N 1
ATOM 761 C CA . LYS A 1 94 ? -12.667 -5.000 20.089 1.00 91.44 94 LYS A CA 1
ATOM 762 C C . LYS A 1 94 ? -13.059 -3.519 20.167 1.00 91.44 94 LYS A C 1
ATOM 764 O O . LYS A 1 94 ? -13.677 -3.005 19.239 1.00 91.44 94 LYS A O 1
ATOM 769 N N . PRO A 1 95 ? -12.613 -2.774 21.199 1.00 90.31 95 PRO A N 1
ATOM 770 C CA . PRO A 1 95 ? -12.978 -1.361 21.370 1.00 90.31 95 PRO A CA 1
ATOM 771 C C . PRO A 1 95 ? -12.584 -0.443 20.203 1.00 90.31 95 PRO A C 1
ATOM 773 O O . PRO A 1 95 ? -13.161 0.626 20.032 1.00 90.31 95 PRO A O 1
ATOM 776 N N . TYR A 1 96 ? -11.584 -0.835 19.405 1.00 91.50 96 TYR A N 1
ATOM 777 C CA . TYR A 1 96 ? -11.203 -0.079 18.214 1.00 91.50 96 TYR A CA 1
ATOM 778 C C . TYR A 1 96 ? -12.163 -0.299 17.036 1.00 91.50 96 TYR A C 1
ATOM 780 O O . TYR A 1 96 ? -12.209 0.561 16.165 1.00 91.50 96 TYR A O 1
ATOM 788 N N . ALA A 1 97 ? -12.928 -1.396 16.986 1.00 93.06 97 ALA A N 1
ATOM 789 C CA . ALA A 1 97 ? -13.763 -1.753 15.836 1.00 93.06 97 ALA A CA 1
ATOM 790 C C . ALA A 1 97 ? -14.838 -0.691 15.553 1.00 93.06 97 ALA A C 1
ATOM 792 O O . ALA A 1 97 ? -14.973 -0.238 14.421 1.00 93.06 97 ALA A O 1
ATOM 793 N N . GLU A 1 98 ? -15.512 -0.191 16.595 1.00 92.31 98 GLU A N 1
ATOM 794 C CA . GLU A 1 98 ? -16.503 0.891 16.467 1.00 92.31 98 GLU A CA 1
ATOM 795 C C . GLU A 1 98 ? -15.875 2.186 15.923 1.00 92.31 98 GLU A C 1
ATOM 797 O O . GLU A 1 98 ? -16.495 2.936 15.172 1.00 92.31 98 GLU A O 1
ATOM 802 N N . ARG A 1 99 ? -14.616 2.461 16.281 1.00 92.50 99 ARG A N 1
ATOM 803 C CA . ARG A 1 99 ? -13.901 3.644 15.789 1.00 92.50 99 ARG A CA 1
ATOM 804 C C . ARG A 1 99 ? -13.411 3.454 14.361 1.00 92.50 99 ARG A C 1
ATOM 806 O O . ARG A 1 99 ? -13.468 4.404 13.592 1.00 92.50 99 ARG A O 1
ATOM 813 N N . VAL A 1 100 ? -12.962 2.250 14.005 1.00 92.44 100 VAL A N 1
ATOM 814 C CA . VAL A 1 100 ? -12.597 1.887 12.627 1.00 92.44 100 VAL A CA 1
ATOM 815 C C . VAL A 1 100 ? -13.807 2.033 11.704 1.00 92.44 100 VAL A C 1
ATOM 817 O O . VAL A 1 100 ? -13.651 2.599 10.629 1.00 92.44 100 VAL A O 1
ATOM 820 N N . ALA A 1 101 ? -15.010 1.651 12.149 1.00 93.62 101 ALA A N 1
ATOM 821 C CA . ALA A 1 101 ? -16.249 1.809 11.378 1.00 93.62 101 ALA A CA 1
ATOM 822 C C . ALA A 1 101 ? -16.513 3.265 10.951 1.00 93.62 101 ALA A C 1
ATOM 824 O O . ALA A 1 101 ? -17.001 3.517 9.855 1.00 93.62 101 ALA A O 1
ATOM 825 N N . ARG A 1 102 ? -16.117 4.250 11.771 1.00 94.06 102 ARG A N 1
ATOM 826 C CA . ARG A 1 102 ? -16.255 5.681 11.429 1.00 94.06 102 ARG A CA 1
ATOM 827 C C . ARG A 1 102 ? -15.336 6.127 10.290 1.00 94.06 102 ARG A C 1
ATOM 829 O O . ARG A 1 102 ? -15.608 7.149 9.674 1.00 94.06 102 ARG A O 1
ATOM 836 N N . TYR A 1 103 ? -14.256 5.390 10.043 1.00 94.06 103 TYR A N 1
ATOM 837 C CA . TYR A 1 103 ? -13.265 5.672 9.002 1.00 94.06 103 TYR A CA 1
ATOM 838 C C . TYR A 1 103 ? -13.276 4.617 7.890 1.00 94.06 103 TYR A C 1
ATOM 840 O O . TYR A 1 103 ? -12.374 4.610 7.056 1.00 94.06 103 TYR A O 1
ATOM 848 N N . GLU A 1 104 ? -14.264 3.719 7.868 1.00 93.44 104 GLU A N 1
ATOM 849 C CA . GLU A 1 104 ? -14.314 2.594 6.933 1.00 93.44 104 GLU A CA 1
ATOM 850 C C . GLU A 1 104 ? -14.252 3.062 5.476 1.00 93.44 104 GLU A C 1
ATOM 852 O O . GLU A 1 104 ? -13.447 2.553 4.698 1.00 93.44 104 GLU A O 1
ATOM 857 N N . GLU A 1 105 ? -15.047 4.071 5.115 1.00 93.94 105 GLU A N 1
ATOM 858 C CA . GLU A 1 105 ? -15.081 4.594 3.748 1.00 93.94 105 GLU A CA 1
ATOM 859 C C . GLU A 1 105 ? -13.713 5.150 3.318 1.00 93.94 105 GLU A C 1
ATOM 861 O O . GLU A 1 105 ? -13.233 4.864 2.220 1.00 93.94 105 GLU A O 1
ATOM 866 N N . ASP A 1 106 ? -13.042 5.894 4.200 1.00 94.44 106 ASP A N 1
ATOM 867 C CA . ASP A 1 106 ? -11.707 6.431 3.935 1.00 94.44 106 ASP A CA 1
ATOM 868 C C . ASP A 1 106 ? -10.655 5.319 3.823 1.00 94.44 106 ASP A C 1
ATOM 870 O O . ASP A 1 106 ? -9.776 5.385 2.958 1.00 94.44 106 ASP A O 1
ATOM 874 N N . LEU A 1 107 ? -10.752 4.277 4.654 1.00 93.94 107 LEU A N 1
ATOM 875 C CA . LEU A 1 107 ? -9.866 3.115 4.602 1.00 93.94 107 LEU A CA 1
ATOM 876 C C . LEU A 1 107 ? -10.037 2.340 3.294 1.00 93.94 107 LEU A C 1
ATOM 878 O O . LEU A 1 107 ? -9.042 2.109 2.604 1.00 93.94 107 LEU A O 1
ATOM 882 N N . ARG A 1 108 ? -11.275 2.026 2.897 1.00 94.81 108 ARG A N 1
ATOM 883 C CA . ARG A 1 108 ? -11.566 1.363 1.615 1.00 94.81 108 ARG A CA 1
ATOM 884 C C . ARG A 1 108 ? -11.102 2.203 0.429 1.00 94.81 108 ARG A C 1
ATOM 886 O O . ARG A 1 108 ? -10.516 1.676 -0.509 1.00 94.81 108 ARG A O 1
ATOM 893 N N . ARG A 1 109 ? -11.251 3.533 0.480 1.00 95.06 109 ARG A N 1
ATOM 894 C CA . ARG A 1 109 ? -10.691 4.437 -0.545 1.00 95.06 109 ARG A CA 1
ATOM 895 C C . ARG A 1 109 ? -9.163 4.361 -0.624 1.00 95.06 109 ARG A C 1
ATOM 897 O O . ARG A 1 109 ? -8.610 4.448 -1.721 1.00 95.06 109 ARG A O 1
ATOM 904 N N . CYS A 1 110 ? -8.466 4.221 0.504 1.00 94.38 110 CYS A N 1
ATOM 905 C CA . CYS A 1 110 ? -7.011 4.043 0.515 1.00 94.38 110 CYS A CA 1
ATOM 906 C C . CYS A 1 110 ? -6.601 2.692 -0.082 1.00 94.38 110 CYS A C 1
ATOM 908 O O . CYS A 1 110 ? -5.690 2.650 -0.910 1.00 94.38 110 CYS A O 1
ATOM 910 N N . VAL A 1 111 ? -7.291 1.612 0.296 1.00 93.38 111 VAL A N 1
ATOM 911 C CA . VAL A 1 111 ? -7.060 0.262 -0.243 1.00 93.38 111 VAL A CA 1
ATOM 912 C C . VAL A 1 111 ? -7.346 0.223 -1.743 1.00 93.38 111 VAL A C 1
ATOM 914 O O . VAL A 1 111 ? -6.520 -0.265 -2.509 1.00 93.38 111 VAL A O 1
ATOM 917 N N . GLN A 1 112 ? -8.422 0.861 -2.203 1.00 94.06 112 GLN A N 1
ATOM 918 C CA . GLN A 1 112 ? -8.731 0.968 -3.628 1.00 94.06 112 GLN A CA 1
ATOM 919 C C . GLN A 1 112 ? -7.625 1.688 -4.410 1.00 94.06 112 GLN A C 1
ATOM 921 O O . GLN A 1 112 ? -7.281 1.278 -5.515 1.00 94.06 112 GLN A O 1
ATOM 926 N N . LYS A 1 113 ? -7.016 2.739 -3.847 1.00 93.94 113 LYS A N 1
ATOM 927 C CA . LYS A 1 113 ? -5.856 3.396 -4.474 1.00 93.94 113 LYS A CA 1
ATOM 928 C C . LYS A 1 113 ? -4.639 2.478 -4.543 1.00 93.94 113 LYS A C 1
ATOM 930 O O . LYS A 1 113 ? -3.913 2.534 -5.529 1.00 93.94 113 LYS A O 1
ATOM 935 N N . LEU A 1 114 ? -4.405 1.655 -3.519 1.00 92.75 114 LEU A N 1
ATOM 936 C CA . LEU A 1 114 ? -3.343 0.646 -3.553 1.00 92.75 114 LEU A CA 1
ATOM 937 C C . LEU A 1 114 ? -3.615 -0.394 -4.642 1.00 92.75 114 LEU A C 1
ATOM 939 O O . LEU A 1 114 ? -2.718 -0.685 -5.423 1.00 92.75 114 LEU A O 1
ATOM 943 N N . LYS A 1 115 ? -4.859 -0.862 -4.762 1.00 92.56 115 LYS A N 1
ATOM 944 C CA . LYS A 1 115 ? -5.281 -1.795 -5.809 1.00 92.56 115 LYS A CA 1
ATOM 945 C C . LYS A 1 115 ? -5.098 -1.227 -7.219 1.00 92.56 115 LYS A C 1
ATOM 947 O O . LYS A 1 115 ? -4.551 -1.910 -8.075 1.00 92.56 115 LYS A O 1
ATOM 952 N N . ILE A 1 116 ? -5.448 0.042 -7.442 1.00 92.50 116 ILE A N 1
ATOM 953 C CA . ILE A 1 116 ? -5.187 0.729 -8.720 1.00 92.50 116 ILE A CA 1
ATOM 954 C C . ILE A 1 116 ? -3.686 0.729 -9.039 1.00 92.50 116 ILE A C 1
ATOM 956 O O . ILE A 1 116 ? -3.305 0.470 -10.173 1.00 92.50 116 ILE A O 1
ATOM 960 N N . ILE A 1 117 ? -2.815 0.965 -8.051 1.00 91.56 117 ILE A N 1
ATOM 961 C CA . ILE A 1 117 ? -1.359 0.911 -8.263 1.00 91.56 117 ILE A CA 1
ATOM 962 C C . ILE A 1 117 ? -0.905 -0.514 -8.628 1.00 91.56 117 ILE A C 1
ATOM 964 O O . ILE A 1 117 ? -0.023 -0.675 -9.475 1.00 91.56 117 ILE A O 1
ATOM 968 N N . GLU A 1 118 ? -1.488 -1.552 -8.025 1.00 89.62 118 GLU A N 1
ATOM 969 C CA . GLU A 1 118 ? -1.192 -2.942 -8.400 1.00 89.62 118 GLU A CA 1
ATOM 970 C C . GLU A 1 118 ? -1.633 -3.258 -9.832 1.00 89.62 118 GLU A C 1
ATOM 972 O O . GLU A 1 118 ? -0.896 -3.918 -10.563 1.00 89.62 118 GLU A O 1
ATOM 977 N N . GLU A 1 119 ? -2.792 -2.751 -10.253 1.00 89.00 119 GLU A N 1
ATOM 978 C CA . GLU A 1 119 ? -3.312 -2.897 -11.616 1.00 89.00 119 GLU A CA 1
ATOM 979 C C . GLU A 1 119 ? -2.452 -2.129 -12.636 1.00 89.00 119 GLU A C 1
ATOM 981 O O . GLU A 1 119 ? -2.072 -2.692 -13.661 1.00 89.00 119 GLU A O 1
ATOM 986 N N . GLU A 1 120 ? -2.066 -0.882 -12.335 1.00 88.56 120 GLU A N 1
ATOM 987 C CA . GLU A 1 120 ? -1.204 -0.045 -13.187 1.00 88.56 120 GLU A CA 1
ATOM 988 C C . GLU A 1 120 ? 0.190 -0.657 -13.387 1.00 88.56 120 GLU A C 1
ATOM 990 O O . GLU A 1 120 ? 0.765 -0.583 -14.473 1.00 88.56 120 GLU A O 1
ATOM 995 N N . THR A 1 121 ? 0.759 -1.247 -12.334 1.00 85.56 121 THR A N 1
ATOM 996 C CA . THR A 1 121 ? 2.127 -1.795 -12.359 1.00 85.56 121 THR A CA 1
ATOM 997 C C . THR A 1 121 ? 2.177 -3.285 -12.694 1.00 85.56 121 THR A C 1
ATOM 999 O O . THR A 1 121 ? 3.241 -3.816 -13.026 1.00 85.56 121 THR A O 1
ATOM 1002 N N . GLY A 1 122 ? 1.049 -3.987 -12.572 1.00 85.56 122 GLY A N 1
ATOM 1003 C CA . GLY A 1 122 ? 0.974 -5.445 -12.620 1.00 85.56 122 GLY A CA 1
ATOM 1004 C C . GLY A 1 122 ? 1.782 -6.136 -11.513 1.00 85.56 122 GLY A C 1
ATOM 1005 O O . GLY A 1 122 ? 2.228 -7.273 -11.702 1.00 85.56 122 GLY A O 1
ATOM 1006 N N . LEU A 1 123 ? 2.055 -5.454 -10.397 1.00 86.25 123 LEU A N 1
ATOM 1007 C CA . LEU A 1 123 ? 2.877 -5.939 -9.287 1.00 86.25 123 LEU A CA 1
ATOM 1008 C C . LEU A 1 123 ? 2.146 -5.742 -7.962 1.00 86.25 123 LEU A C 1
ATOM 1010 O O . LEU A 1 123 ? 1.538 -4.702 -7.747 1.00 86.25 123 LEU A O 1
ATOM 1014 N N . SER A 1 124 ? 2.277 -6.701 -7.043 1.00 88.69 124 SER A N 1
ATOM 1015 C CA . SER A 1 124 ? 1.736 -6.529 -5.694 1.00 88.69 124 SER A CA 1
ATOM 1016 C C . SER A 1 124 ? 2.468 -5.426 -4.926 1.00 88.69 124 SER A C 1
ATOM 1018 O O . SER A 1 124 ? 3.673 -5.225 -5.122 1.00 88.69 124 SER A O 1
ATOM 1020 N N . VAL A 1 125 ? 1.782 -4.757 -3.997 1.00 88.69 125 VAL A N 1
ATOM 1021 C CA . VAL A 1 125 ? 2.352 -3.704 -3.134 1.00 88.69 125 VAL A CA 1
ATOM 1022 C C . VAL A 1 125 ? 3.639 -4.175 -2.445 1.00 88.69 125 VAL A C 1
ATOM 1024 O O . VAL A 1 125 ? 4.639 -3.450 -2.415 1.00 88.69 125 VAL A O 1
ATOM 1027 N N . GLU A 1 126 ? 3.660 -5.419 -1.959 1.00 88.38 126 GLU A N 1
ATOM 1028 C CA . GLU A 1 126 ? 4.844 -6.054 -1.372 1.00 88.38 126 GLU A CA 1
ATOM 1029 C C . GLU A 1 126 ? 6.037 -6.073 -2.345 1.00 88.38 126 GLU A C 1
ATOM 1031 O O . GLU A 1 126 ? 7.163 -5.715 -1.983 1.00 88.38 126 GLU A O 1
ATOM 1036 N N . ARG A 1 127 ? 5.799 -6.435 -3.610 1.00 85.75 127 ARG A N 1
ATOM 1037 C CA . ARG A 1 127 ? 6.844 -6.502 -4.640 1.00 85.75 127 ARG A CA 1
ATOM 1038 C C . ARG A 1 127 ? 7.336 -5.124 -5.044 1.00 85.75 127 ARG A C 1
ATOM 1040 O O . ARG A 1 127 ? 8.542 -4.958 -5.216 1.00 85.75 127 ARG A O 1
ATOM 1047 N N . ILE A 1 128 ? 6.448 -4.138 -5.157 1.00 89.50 128 ILE A N 1
ATOM 1048 C CA . ILE A 1 128 ? 6.850 -2.751 -5.431 1.00 89.50 128 ILE A CA 1
ATOM 1049 C C . ILE A 1 128 ? 7.803 -2.277 -4.314 1.00 89.50 128 ILE A C 1
ATOM 1051 O O . ILE A 1 128 ? 8.885 -1.752 -4.603 1.00 89.50 128 ILE A O 1
ATOM 1055 N N . LYS A 1 129 ? 7.474 -2.563 -3.044 1.00 89.62 129 LYS A N 1
ATOM 1056 C CA . LYS A 1 129 ? 8.322 -2.253 -1.878 1.00 89.62 129 LYS A CA 1
ATOM 1057 C C . LYS A 1 129 ? 9.678 -2.961 -1.925 1.00 89.62 129 LYS A C 1
ATOM 1059 O O . LYS A 1 129 ? 10.699 -2.309 -1.686 1.00 89.62 129 LYS A O 1
ATOM 1064 N N . ASP A 1 130 ? 9.716 -4.251 -2.257 1.00 89.00 130 ASP A N 1
ATOM 1065 C CA . ASP A 1 130 ? 10.969 -5.010 -2.370 1.00 89.00 130 ASP A CA 1
ATOM 1066 C C . ASP A 1 130 ? 11.869 -4.478 -3.498 1.00 89.00 130 ASP A C 1
ATOM 1068 O O . ASP A 1 130 ? 13.052 -4.197 -3.285 1.00 89.00 130 ASP A O 1
ATOM 1072 N N . ILE A 1 131 ? 11.304 -4.239 -4.685 1.00 86.94 131 ILE A N 1
ATOM 1073 C CA . ILE A 1 131 ? 12.049 -3.702 -5.831 1.00 86.94 131 ILE A CA 1
ATOM 1074 C C . ILE A 1 131 ? 12.618 -2.317 -5.498 1.00 86.94 131 ILE A C 1
ATOM 1076 O O . ILE A 1 131 ? 13.804 -2.065 -5.717 1.00 86.94 131 ILE A O 1
ATOM 1080 N N . SER A 1 132 ? 11.814 -1.439 -4.897 1.00 86.94 132 SER A N 1
ATOM 1081 C CA . SER A 1 132 ? 12.256 -0.113 -4.456 1.00 86.94 132 SER A CA 1
ATOM 1082 C C . SER A 1 132 ? 13.398 -0.167 -3.445 1.00 86.94 132 SER A C 1
ATOM 1084 O O . SER A 1 132 ? 14.362 0.603 -3.530 1.00 86.94 132 SER A O 1
ATOM 1086 N N . ARG A 1 133 ? 13.322 -1.110 -2.498 1.00 88.19 133 ARG A N 1
ATOM 1087 C CA . ARG A 1 133 ? 14.376 -1.349 -1.511 1.00 88.19 133 ARG A CA 1
ATOM 1088 C C . ARG A 1 133 ? 15.665 -1.802 -2.191 1.00 88.19 133 ARG A C 1
ATOM 1090 O O . ARG A 1 133 ? 16.726 -1.251 -1.899 1.00 88.19 133 ARG A O 1
ATOM 1097 N N . ARG A 1 134 ? 15.589 -2.768 -3.111 1.00 86.50 134 ARG A N 1
ATOM 1098 C CA . ARG A 1 134 ? 16.747 -3.264 -3.876 1.00 86.50 134 ARG A CA 1
ATOM 1099 C C . ARG A 1 134 ? 17.380 -2.166 -4.731 1.00 86.50 134 ARG A C 1
ATOM 1101 O O . ARG A 1 134 ? 18.603 -2.052 -4.739 1.00 86.50 134 ARG A O 1
ATOM 1108 N N . MET A 1 135 ? 16.563 -1.331 -5.372 1.00 86.56 135 MET A N 1
ATOM 1109 C CA . MET A 1 135 ? 17.009 -0.173 -6.152 1.00 86.56 135 MET A CA 1
ATOM 1110 C C . MET A 1 135 ? 17.757 0.839 -5.279 1.00 86.56 135 MET A C 1
ATOM 1112 O O . MET A 1 135 ? 18.886 1.205 -5.592 1.00 86.56 135 MET A O 1
ATOM 1116 N N . SER A 1 136 ? 17.185 1.210 -4.130 1.00 83.00 136 SER A N 1
ATOM 1117 C CA . SER A 1 13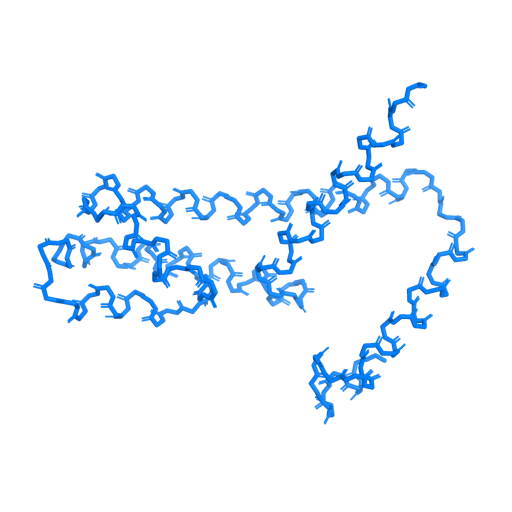6 ? 17.814 2.148 -3.188 1.00 83.00 136 SER A CA 1
ATOM 1118 C C . SER A 1 136 ? 19.155 1.622 -2.648 1.00 83.00 136 SER A C 1
ATOM 1120 O O . SER A 1 136 ? 20.103 2.387 -2.490 1.00 83.00 136 SER A O 1
ATOM 1122 N N . ILE A 1 137 ? 19.268 0.309 -2.399 1.00 84.81 137 ILE A N 1
ATOM 1123 C CA . ILE A 1 137 ? 20.536 -0.335 -2.010 1.00 84.81 137 ILE A CA 1
ATOM 1124 C C . ILE A 1 137 ? 21.556 -0.280 -3.157 1.00 84.81 137 ILE A C 1
ATOM 1126 O O . ILE A 1 137 ? 22.736 -0.036 -2.909 1.00 84.81 137 ILE A O 1
ATOM 1130 N N . GLY A 1 138 ? 21.119 -0.523 -4.396 1.00 81.31 138 GLY A N 1
ATOM 1131 C CA . GLY A 1 138 ? 21.970 -0.462 -5.586 1.00 81.31 138 GLY A CA 1
ATOM 1132 C C . GLY A 1 138 ? 22.533 0.936 -5.832 1.00 81.31 138 GLY A C 1
ATOM 1133 O O . GLY A 1 138 ? 23.740 1.089 -6.001 1.00 81.31 138 GLY A O 1
ATOM 1134 N N . GLU A 1 139 ? 21.690 1.964 -5.753 1.00 77.25 139 GLU A N 1
ATOM 1135 C CA . GLU A 1 139 ? 22.120 3.358 -5.893 1.00 77.25 139 GLU A CA 1
ATOM 1136 C C . GLU A 1 139 ? 23.093 3.778 -4.795 1.00 77.25 139 GLU A C 1
ATOM 1138 O O . GLU A 1 139 ? 24.134 4.356 -5.095 1.00 77.25 139 GLU A O 1
ATOM 1143 N N . ALA A 1 140 ? 22.808 3.431 -3.535 1.00 76.56 140 ALA A N 1
ATOM 1144 C CA . ALA A 1 140 ? 23.695 3.743 -2.417 1.00 76.56 140 ALA A CA 1
ATOM 1145 C C . ALA A 1 140 ? 25.073 3.073 -2.550 1.00 76.56 140 ALA A C 1
ATOM 1147 O O . ALA A 1 140 ? 26.064 3.611 -2.062 1.00 76.56 140 ALA A O 1
ATOM 1148 N N . LYS A 1 141 ? 25.151 1.906 -3.205 1.00 73.00 141 LYS A N 1
ATOM 1149 C CA . LYS A 1 141 ? 26.422 1.244 -3.533 1.00 73.00 141 LYS A CA 1
ATOM 1150 C C . LYS A 1 141 ? 27.126 1.895 -4.724 1.00 73.00 141 LYS A C 1
ATOM 1152 O O . LYS A 1 141 ? 28.342 2.000 -4.691 1.00 73.00 141 LYS A O 1
ATOM 1157 N N . SER A 1 142 ? 26.384 2.343 -5.736 1.00 66.81 142 SER A N 1
ATOM 1158 C CA . SER A 1 142 ? 26.942 2.998 -6.928 1.00 66.81 142 SER A CA 1
ATOM 1159 C C . SER A 1 142 ? 27.368 4.454 -6.694 1.00 66.81 142 SER A C 1
ATOM 1161 O O . SER A 1 142 ? 28.168 4.969 -7.464 1.00 66.81 142 SER A O 1
ATOM 1163 N N . HIS A 1 143 ? 26.826 5.119 -5.668 1.00 57.81 143 HIS A N 1
ATOM 1164 C CA . HIS A 1 143 ? 27.182 6.485 -5.258 1.00 57.81 143 HIS A CA 1
ATOM 1165 C C . HIS A 1 143 ? 28.284 6.543 -4.186 1.00 57.81 143 HIS A C 1
ATOM 1167 O O . HIS A 1 143 ? 28.625 7.634 -3.727 1.00 57.81 143 HIS A O 1
ATOM 1173 N N . ARG A 1 144 ? 28.830 5.402 -3.743 1.00 42.50 144 ARG A N 1
ATOM 1174 C CA . ARG A 1 144 ? 30.004 5.407 -2.861 1.00 42.50 144 ARG A CA 1
ATOM 1175 C C . ARG A 1 144 ? 31.272 5.584 -3.711 1.00 42.50 144 ARG A C 1
ATOM 1177 O O . ARG A 1 144 ? 31.409 4.831 -4.674 1.00 42.50 144 ARG A O 1
ATOM 1184 N N . PRO A 1 145 ? 32.135 6.570 -3.390 1.00 45.22 145 PRO A N 1
ATOM 1185 C CA . PRO A 1 145 ? 33.421 6.752 -4.061 1.00 45.22 145 PRO A CA 1
ATOM 1186 C C . PRO A 1 145 ? 34.374 5.581 -3.802 1.00 45.22 145 PRO A C 1
ATOM 1188 O O . PRO A 1 145 ? 34.193 4.881 -2.775 1.00 45.22 145 PRO A O 1
#